Protein AF-A0A968CFM7-F1 (afdb_monomer)

Foldseek 3Di:
DDDDDDPDDDADKDWWFFFDKAWPVVPPVRFKDWQSDKDFGPDFFKKWKKWKWWDACQCVAQQQKKAKWKDDPNDIWFFPDDDQVRTNIDADDHGHTDIDITGRGMTGDDGGMMGMMMGRCSVCCVRPVPRDDPDNDPTHMITTGIMIIDHDD

Radius of gyration: 17.16 Å; Cα contacts (8 Å, |Δi|>4): 376; chains: 1; bounding box: 42×41×55 Å

Secondary structure (DSSP, 8-state):
------------EEEEEEEEEEEGGGGGGTSEEEEEEEEEESS-EEEEEEEEEEE-STTS-----EEEEEEETTEEEPPSS-SBTTB--B----SSSEEEEEEEEEEEE-SEEEEEEEEEGGGGTTT-GGG--S---S--EEEEEEEEEEE--

Structure (mmCIF, N/CA/C/O backbone):
data_AF-A0A968CFM7-F1
#
_entry.id   AF-A0A968CFM7-F1
#
loop_
_atom_site.group_PDB
_atom_site.id
_atom_site.type_symbol
_atom_site.label_atom_id
_atom_site.label_alt_id
_atom_site.label_comp_id
_atom_site.label_asym_id
_atom_site.label_entity_id
_atom_site.label_seq_id
_atom_site.pdbx_PDB_ins_code
_atom_site.Cartn_x
_atom_site.Cartn_y
_atom_site.Cartn_z
_atom_site.occupancy
_atom_site.B_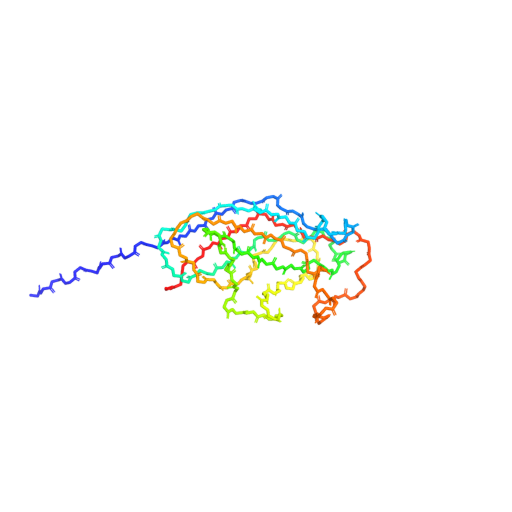iso_or_equiv
_atom_site.auth_seq_id
_atom_site.auth_comp_id
_atom_site.auth_asym_id
_atom_site.auth_atom_id
_atom_site.pdbx_PDB_model_num
ATOM 1 N N . ILE A 1 1 ? -25.274 -27.690 36.328 1.00 55.91 1 ILE A N 1
ATOM 2 C CA . ILE A 1 1 ? -24.317 -27.463 35.224 1.00 55.91 1 ILE A CA 1
ATOM 3 C C . ILE A 1 1 ? -24.578 -26.043 34.776 1.00 55.91 1 ILE A C 1
ATOM 5 O O . ILE A 1 1 ? -25.657 -25.779 34.265 1.00 55.91 1 ILE A O 1
ATOM 9 N N . GLU A 1 2 ? -23.687 -25.129 35.136 1.00 55.38 2 GLU A N 1
ATOM 10 C CA . GLU A 1 2 ? -23.773 -23.728 34.733 1.00 55.38 2 GLU A CA 1
ATOM 11 C C . GLU A 1 2 ? -23.298 -23.659 33.279 1.00 55.38 2 GLU A C 1
ATOM 13 O O . GLU A 1 2 ? -22.184 -24.083 32.967 1.00 55.38 2 GLU A O 1
ATOM 18 N N . VAL A 1 3 ? -24.192 -23.275 32.370 1.00 53.41 3 VAL A N 1
ATOM 19 C CA . VAL A 1 3 ? -23.868 -23.128 30.950 1.00 53.41 3 VAL A CA 1
ATOM 20 C C . VAL A 1 3 ? -23.250 -21.743 30.800 1.00 53.41 3 VAL A C 1
ATOM 22 O O . VAL A 1 3 ? -23.961 -20.746 30.845 1.00 53.41 3 VAL A O 1
ATOM 25 N N . LEU A 1 4 ? -21.923 -21.684 30.689 1.00 57.53 4 LEU A N 1
ATOM 26 C CA . LEU A 1 4 ? -21.222 -20.477 30.259 1.00 57.53 4 LEU A CA 1
ATOM 27 C C . LEU A 1 4 ? -21.537 -20.277 28.775 1.00 57.53 4 LEU A C 1
ATOM 29 O O . LEU A 1 4 ? -21.031 -21.017 27.929 1.00 57.53 4 LEU A O 1
ATOM 33 N N . GLU A 1 5 ? -22.413 -19.326 28.463 1.00 58.19 5 GLU A N 1
ATOM 34 C CA . GLU A 1 5 ? -22.584 -18.873 27.086 1.00 58.19 5 GLU A CA 1
ATOM 35 C C . GLU A 1 5 ? -21.284 -18.197 26.643 1.00 58.19 5 GLU A C 1
ATOM 37 O O . GLU A 1 5 ? -20.759 -17.320 27.328 1.00 58.19 5 GLU A O 1
ATOM 42 N N . ALA A 1 6 ? -20.720 -18.654 25.525 1.00 58.44 6 ALA A N 1
ATOM 43 C CA . ALA A 1 6 ? -19.545 -18.022 24.950 1.00 58.44 6 ALA A CA 1
ATOM 44 C C . ALA A 1 6 ? -19.927 -16.612 24.481 1.00 58.44 6 ALA A C 1
ATOM 46 O O . ALA A 1 6 ? -20.804 -16.467 23.627 1.00 58.44 6 ALA A O 1
ATOM 47 N N . GLU A 1 7 ? -19.269 -15.581 25.014 1.00 63.56 7 GLU A N 1
ATOM 48 C CA . GLU A 1 7 ? -19.370 -14.235 24.454 1.00 63.56 7 GLU A CA 1
ATOM 49 C C . GLU A 1 7 ? -18.813 -14.258 23.027 1.00 63.56 7 GLU A C 1
ATOM 51 O O . GLU A 1 7 ? -17.635 -14.535 22.792 1.00 63.56 7 GLU A O 1
ATOM 56 N N . VAL A 1 8 ? -19.684 -14.001 22.051 1.00 64.69 8 VAL A N 1
ATOM 57 C CA . VAL A 1 8 ? -19.286 -13.817 20.657 1.00 64.69 8 VAL A CA 1
ATOM 58 C C . VAL A 1 8 ? -18.855 -12.366 20.489 1.00 64.69 8 VAL A C 1
ATOM 60 O O . VAL A 1 8 ? -19.691 -11.476 20.336 1.00 64.69 8 VAL A O 1
ATOM 63 N N . THR A 1 9 ? -17.548 -12.114 20.499 1.00 64.81 9 THR A N 1
ATOM 64 C CA . THR A 1 9 ? -17.013 -10.800 20.129 1.00 64.81 9 THR A CA 1
ATOM 65 C C . THR A 1 9 ? -17.133 -10.629 18.617 1.00 64.81 9 THR A C 1
ATOM 67 O O . THR A 1 9 ? -16.500 -11.352 17.848 1.00 64.81 9 THR A O 1
ATOM 70 N N . THR A 1 10 ? -17.969 -9.687 18.179 1.00 70.81 10 THR A N 1
ATOM 71 C CA . THR A 1 10 ? -18.015 -9.283 16.767 1.00 70.81 10 THR A CA 1
ATOM 72 C C . THR A 1 10 ? -16.786 -8.431 16.480 1.00 70.81 10 THR A C 1
ATOM 74 O O . THR A 1 10 ? -16.481 -7.527 17.251 1.00 70.81 10 THR A O 1
ATOM 77 N N . VAL A 1 11 ? -16.076 -8.735 15.396 1.00 77.75 11 VAL A N 1
ATOM 78 C CA . VAL A 1 11 ? -14.870 -8.012 14.977 1.00 77.75 11 VAL A CA 1
ATOM 79 C C . VAL A 1 11 ? -15.057 -7.474 13.565 1.00 77.75 11 VAL A C 1
ATOM 81 O O . VAL A 1 11 ? -15.830 -8.033 12.781 1.00 77.75 11 VAL A O 1
ATOM 84 N N . ASP A 1 12 ? -14.348 -6.397 13.243 1.00 81.44 12 ASP A N 1
ATOM 85 C CA . ASP A 1 12 ? -14.453 -5.731 11.948 1.00 81.44 12 ASP A CA 1
ATOM 86 C C . ASP A 1 12 ? -13.893 -6.628 10.812 1.00 81.44 12 ASP A C 1
ATOM 88 O O . ASP A 1 12 ? -12.744 -7.081 10.855 1.00 81.44 12 ASP A O 1
ATOM 92 N N . ASP A 1 13 ? -14.691 -6.861 9.760 1.00 84.88 13 ASP A N 1
ATOM 93 C CA . ASP A 1 13 ? -14.249 -7.385 8.453 1.00 84.88 13 ASP A CA 1
ATOM 94 C C . ASP A 1 13 ? -14.630 -6.368 7.376 1.00 84.88 13 ASP A C 1
ATOM 96 O O . ASP A 1 13 ? -15.764 -6.313 6.895 1.00 84.88 13 ASP A O 1
ATOM 100 N N . ILE A 1 14 ? -13.680 -5.495 7.049 1.00 92.00 14 ILE A N 1
ATOM 101 C CA . ILE A 1 14 ? -13.937 -4.307 6.235 1.00 92.00 14 ILE A CA 1
ATOM 102 C C . ILE A 1 14 ? -13.505 -4.594 4.805 1.00 92.00 14 ILE A C 1
ATOM 104 O O . ILE A 1 14 ? -12.347 -4.929 4.557 1.00 92.00 14 ILE A O 1
ATOM 108 N N . VAL A 1 15 ? -14.413 -4.396 3.850 1.00 94.19 15 VAL A N 1
ATOM 109 C CA . VAL A 1 15 ? -14.132 -4.483 2.412 1.00 94.19 15 VAL A CA 1
ATOM 110 C C . VAL A 1 15 ? -14.340 -3.112 1.780 1.00 94.19 15 VAL A C 1
ATOM 112 O O . VAL A 1 15 ? -15.417 -2.531 1.884 1.00 94.19 15 VAL A O 1
ATOM 115 N N . LEU A 1 16 ? -13.307 -2.609 1.108 1.00 93.75 16 LEU A N 1
ATOM 116 C CA . LEU A 1 16 ? -13.278 -1.285 0.492 1.00 93.75 16 LEU A CA 1
ATOM 117 C C . LEU A 1 16 ? -13.049 -1.432 -1.010 1.00 93.75 16 LEU A C 1
ATOM 119 O O . LEU A 1 16 ? -12.108 -2.107 -1.431 1.00 93.75 16 LEU A O 1
ATOM 123 N N . SER A 1 17 ? -13.869 -0.777 -1.828 1.00 91.06 17 SER A N 1
ATOM 124 C CA . SER A 1 17 ? -13.521 -0.528 -3.228 1.00 91.06 17 SER A CA 1
ATOM 125 C C . SER A 1 17 ? -12.510 0.611 -3.307 1.00 91.06 17 SER A C 1
ATOM 127 O O . SER A 1 17 ? -12.649 1.599 -2.589 1.00 91.06 17 SER A O 1
ATOM 129 N N . ALA A 1 18 ? -11.543 0.496 -4.209 1.00 90.81 18 ALA A N 1
ATOM 130 C CA . ALA A 1 18 ? -10.640 1.584 -4.556 1.00 90.81 18 ALA A CA 1
ATOM 131 C C . ALA A 1 18 ? -10.473 1.621 -6.076 1.00 90.81 18 ALA A C 1
ATOM 133 O O . ALA A 1 18 ? -10.513 0.582 -6.732 1.00 90.81 18 ALA A O 1
ATOM 134 N N . GLU A 1 19 ? -10.268 2.809 -6.630 1.00 90.06 19 GLU A N 1
ATOM 135 C CA . GLU A 1 19 ? -9.832 2.986 -8.018 1.00 90.06 19 GLU A CA 1
ATOM 136 C C . GLU A 1 19 ? -8.580 3.857 -8.027 1.00 90.06 19 GLU A C 1
ATOM 138 O O . GLU A 1 19 ? -8.555 4.956 -8.571 1.00 90.06 19 GLU A O 1
ATOM 143 N N . SER A 1 20 ? -7.546 3.351 -7.360 1.00 92.69 20 SER A N 1
ATOM 144 C CA . SER A 1 20 ? -6.296 4.074 -7.157 1.00 92.69 20 SER A CA 1
ATOM 145 C C . SER A 1 20 ? -5.254 3.646 -8.178 1.00 92.69 20 SER A C 1
ATOM 147 O O . SER A 1 20 ? -5.123 2.457 -8.498 1.00 92.69 20 SER A O 1
ATOM 149 N N . SER A 1 21 ? -4.502 4.618 -8.688 1.00 93.62 21 SER A N 1
ATOM 150 C CA . SER A 1 21 ? -3.340 4.353 -9.523 1.00 93.62 21 SER A CA 1
ATOM 151 C C . SER A 1 21 ? -2.199 5.298 -9.191 1.00 93.62 21 SER A C 1
ATOM 153 O O . SER A 1 21 ? -2.363 6.515 -9.203 1.00 93.62 21 SER A O 1
ATOM 155 N N . VAL A 1 22 ? -1.030 4.713 -8.954 1.00 93.69 22 VAL A N 1
ATOM 156 C CA . VAL A 1 22 ? 0.228 5.433 -8.753 1.00 93.69 22 VAL A CA 1
ATOM 157 C C . VAL A 1 22 ? 1.183 5.110 -9.896 1.00 93.69 22 VAL A C 1
ATOM 159 O O . VAL A 1 22 ? 1.123 4.031 -10.484 1.00 93.69 22 VAL A O 1
ATOM 162 N N . ARG A 1 23 ? 2.020 6.075 -10.264 1.00 92.31 23 ARG A N 1
ATOM 163 C CA . ARG A 1 23 ? 2.747 6.138 -11.535 1.00 92.31 23 ARG A CA 1
ATOM 164 C C . ARG A 1 23 ? 4.183 6.574 -11.311 1.00 92.31 23 ARG A C 1
ATOM 166 O O . ARG A 1 23 ? 4.404 7.643 -10.740 1.00 92.31 23 ARG A O 1
ATOM 173 N N . ALA A 1 24 ? 5.147 5.811 -11.819 1.00 91.19 24 ALA A N 1
ATOM 174 C CA . ALA A 1 24 ? 6.545 6.201 -11.725 1.00 91.19 24 ALA A CA 1
ATOM 175 C C . ALA A 1 24 ? 6.911 7.337 -12.702 1.00 91.19 24 ALA A C 1
ATOM 177 O O . ALA A 1 24 ? 7.704 8.216 -12.374 1.00 91.19 24 ALA A O 1
ATOM 178 N N . ASP A 1 25 ? 6.284 7.376 -13.884 1.00 88.69 25 ASP A N 1
ATOM 179 C CA . ASP A 1 25 ? 6.600 8.330 -14.962 1.00 88.69 25 ASP A CA 1
ATOM 180 C C . ASP A 1 25 ? 6.109 9.763 -14.729 1.00 88.69 25 ASP A C 1
ATOM 182 O O . ASP A 1 25 ? 6.390 10.657 -15.528 1.00 88.69 25 ASP A O 1
ATOM 186 N N . LYS A 1 26 ? 5.322 9.996 -13.676 1.00 88.12 26 LYS A N 1
ATOM 187 C CA . LYS A 1 26 ? 4.717 11.306 -13.391 1.00 88.12 26 LYS A CA 1
ATOM 188 C C . LYS A 1 26 ? 5.447 12.084 -12.294 1.00 88.12 26 LYS A C 1
ATOM 190 O O . LYS A 1 26 ? 5.006 13.174 -11.939 1.00 88.12 26 LYS A O 1
ATOM 195 N N . GLY A 1 27 ? 6.570 11.564 -11.794 1.00 83.56 27 GLY A N 1
ATOM 196 C CA . GLY A 1 27 ? 7.331 12.179 -10.707 1.00 83.56 27 GLY A CA 1
ATOM 197 C C . GLY A 1 27 ? 6.553 12.202 -9.388 1.00 83.56 27 GLY A C 1
ATOM 198 O O . GLY A 1 27 ? 5.637 11.410 -9.181 1.00 83.56 27 GLY A O 1
ATOM 199 N N . GLU A 1 28 ? 6.901 13.130 -8.492 1.00 85.12 28 GLU A N 1
ATOM 200 C CA . GLU A 1 28 ? 6.384 13.163 -7.112 1.00 85.12 28 GLU A CA 1
ATOM 201 C C . GLU A 1 28 ? 4.855 13.140 -6.993 1.00 85.12 28 GLU A C 1
ATOM 203 O O . GLU A 1 28 ? 4.332 12.497 -6.086 1.00 85.12 28 GLU A O 1
ATOM 208 N N . SER A 1 29 ? 4.133 13.796 -7.907 1.00 87.31 29 SER A N 1
ATOM 209 C CA . SER A 1 29 ? 2.665 13.817 -7.900 1.00 87.31 29 SER A CA 1
ATOM 210 C C . SER A 1 29 ? 2.025 12.520 -8.396 1.00 87.31 29 SER A C 1
ATOM 212 O O . SER A 1 29 ? 0.845 12.304 -8.150 1.00 87.31 29 SER A O 1
ATOM 214 N N . GLY A 1 30 ? 2.770 11.667 -9.103 1.00 88.69 30 GLY A N 1
ATOM 215 C CA . GLY A 1 30 ? 2.315 10.333 -9.493 1.00 88.69 30 GLY A CA 1
ATOM 216 C C . GLY A 1 30 ? 2.676 9.248 -8.500 1.00 88.69 30 GLY A C 1
ATOM 217 O O . GLY A 1 30 ? 2.037 8.201 -8.485 1.00 88.69 30 GLY A O 1
ATOM 218 N N . TYR A 1 31 ? 3.690 9.475 -7.670 1.00 92.88 31 TYR A N 1
ATOM 219 C CA . TYR A 1 31 ? 4.150 8.471 -6.721 1.00 92.88 31 TYR A CA 1
ATOM 220 C C . TYR A 1 31 ? 3.167 8.191 -5.594 1.00 92.88 31 TYR A C 1
ATOM 222 O O . TYR A 1 31 ? 3.366 7.207 -4.890 1.00 92.88 31 TYR A O 1
ATOM 230 N N . VAL A 1 32 ? 2.159 9.033 -5.383 1.00 94.81 32 VAL A N 1
ATOM 231 C CA . VAL A 1 32 ? 1.226 8.881 -4.274 1.00 94.81 32 VAL A CA 1
ATOM 232 C C . VAL A 1 32 ? -0.199 9.172 -4.706 1.00 94.81 32 VAL A C 1
ATOM 234 O O . VAL A 1 32 ? -0.460 10.133 -5.426 1.00 94.81 32 VAL A O 1
ATOM 237 N N . ASP A 1 33 ? -1.110 8.344 -4.215 1.00 94.75 33 ASP A N 1
ATOM 238 C CA . ASP A 1 33 ? -2.537 8.612 -4.208 1.00 94.75 33 ASP A CA 1
ATOM 239 C C . ASP A 1 33 ? -3.005 8.661 -2.752 1.00 94.75 33 ASP A C 1
ATOM 241 O O . ASP A 1 33 ? -3.018 7.649 -2.041 1.00 94.75 33 ASP A O 1
ATOM 245 N N . HIS A 1 34 ? -3.305 9.873 -2.291 1.00 92.81 34 HIS A N 1
ATOM 246 C CA . HIS A 1 34 ? -3.714 10.120 -0.916 1.00 92.81 34 HIS A CA 1
ATOM 247 C C . HIS A 1 34 ? -5.189 9.787 -0.731 1.00 92.81 34 HIS A C 1
ATOM 249 O O . HIS A 1 34 ? -6.037 10.197 -1.520 1.00 92.81 34 HIS A O 1
ATOM 255 N N . SER A 1 35 ? -5.509 9.121 0.375 1.00 92.50 35 SER A N 1
ATOM 256 C CA . SER A 1 35 ? -6.871 8.713 0.716 1.00 92.50 35 SER A CA 1
ATOM 257 C C . SER A 1 35 ? -7.531 7.855 -0.367 1.00 92.50 35 SER A C 1
ATOM 259 O O . SER A 1 35 ? -8.740 7.949 -0.586 1.00 92.50 35 SER A O 1
ATOM 261 N N . ALA A 1 36 ? -6.749 6.966 -0.990 1.00 95.12 36 ALA A N 1
ATOM 262 C CA . ALA A 1 36 ? -7.199 5.969 -1.964 1.00 95.12 36 ALA A CA 1
ATOM 263 C C . ALA A 1 36 ? -8.404 5.145 -1.466 1.00 95.12 36 ALA A C 1
ATOM 265 O O . ALA A 1 36 ? -9.223 4.677 -2.259 1.00 95.12 36 ALA A O 1
ATOM 266 N N . ALA A 1 37 ? -8.520 4.968 -0.146 1.00 96.38 37 ALA A N 1
ATOM 267 C CA . ALA A 1 37 ? -9.745 4.545 0.519 1.00 96.38 37 ALA A CA 1
ATOM 268 C C . ALA A 1 37 ? -9.845 5.164 1.920 1.00 96.38 37 ALA A C 1
ATOM 270 O O . ALA A 1 37 ? -8.831 5.420 2.567 1.00 96.38 37 ALA A O 1
ATOM 271 N N . THR A 1 38 ? -11.071 5.343 2.414 1.00 96.56 38 THR A N 1
ATOM 272 C CA . THR A 1 38 ? -11.350 5.745 3.802 1.00 96.56 38 THR A CA 1
ATOM 273 C C . THR A 1 38 ? -12.231 4.704 4.479 1.00 96.56 38 THR A C 1
ATOM 275 O O . THR A 1 38 ? -13.063 4.068 3.830 1.00 96.56 38 THR A O 1
ATOM 278 N N . PHE A 1 39 ? -12.021 4.485 5.773 1.00 96.12 39 PHE A N 1
ATOM 279 C CA . PHE A 1 39 ? -12.734 3.464 6.537 1.00 96.12 39 PHE A CA 1
ATOM 280 C C . PHE A 1 39 ? -12.821 3.832 8.016 1.00 96.12 39 PHE A C 1
ATOM 282 O O . PHE A 1 39 ? -12.156 4.756 8.486 1.00 96.12 39 PHE A O 1
ATOM 289 N N . ARG A 1 40 ? -13.666 3.108 8.751 1.00 96.00 40 ARG A N 1
ATOM 290 C CA . ARG A 1 40 ? -13.846 3.274 10.191 1.00 96.00 40 ARG A CA 1
ATOM 291 C C . ARG A 1 40 ? -13.475 1.979 10.902 1.00 96.00 40 ARG A C 1
ATOM 293 O O . ARG A 1 40 ? -13.912 0.921 10.473 1.00 96.00 40 ARG A O 1
ATOM 300 N N . ILE A 1 41 ? -12.688 2.097 11.965 1.00 95.88 41 ILE A N 1
ATOM 301 C CA . ILE A 1 41 ? -12.395 1.018 12.911 1.00 95.88 41 ILE A CA 1
ATOM 302 C C . ILE A 1 41 ? -13.282 1.222 14.132 1.00 95.88 41 ILE A C 1
ATOM 304 O O . ILE A 1 41 ? -13.260 2.301 14.737 1.00 95.88 41 ILE A O 1
ATOM 308 N N . GLU A 1 42 ? -14.070 0.207 14.473 1.00 94.25 42 GLU A N 1
ATOM 309 C CA . GLU A 1 42 ? -14.890 0.193 15.685 1.00 94.25 42 GLU A CA 1
ATOM 310 C C . GLU A 1 42 ? -14.156 -0.521 16.815 1.00 94.25 42 GLU A C 1
ATOM 312 O O . GLU A 1 42 ? -14.144 -0.025 17.942 1.00 94.25 42 GLU A O 1
ATOM 317 N N . THR A 1 43 ? -13.477 -1.625 16.493 1.00 94.38 43 THR A N 1
ATOM 318 C CA . THR A 1 43 ? -12.686 -2.406 17.450 1.00 94.38 43 THR A CA 1
ATOM 319 C C . THR A 1 43 ? -11.198 -2.081 17.292 1.00 94.38 43 THR A C 1
ATOM 321 O O . THR A 1 43 ? -10.605 -2.481 16.290 1.00 94.38 43 THR A O 1
ATOM 324 N N . PRO A 1 44 ? -10.557 -1.356 18.232 1.00 94.75 44 PRO A N 1
ATOM 325 C CA . PRO A 1 44 ? -9.112 -1.149 18.191 1.00 94.75 44 PRO A CA 1
ATOM 326 C C . PRO A 1 44 ? -8.349 -2.477 18.227 1.00 94.75 44 PRO A C 1
ATOM 328 O O . PRO A 1 44 ? -8.787 -3.413 18.892 1.00 94.75 44 PRO A O 1
ATOM 331 N N . GLY A 1 45 ? -7.196 -2.529 17.569 1.00 95.31 45 GLY A N 1
ATOM 332 C CA . GLY A 1 45 ? -6.283 -3.671 17.620 1.00 95.31 45 GLY A CA 1
ATOM 333 C C . GLY A 1 45 ? -5.549 -3.880 16.304 1.00 95.31 45 GLY A C 1
ATOM 334 O O . GLY A 1 45 ? -5.436 -2.961 15.481 1.00 95.31 45 GLY A O 1
ATOM 335 N N . ARG A 1 46 ? -5.066 -5.101 16.078 1.00 97.12 46 ARG A N 1
ATOM 336 C CA . ARG A 1 46 ? -4.252 -5.429 14.908 1.00 97.12 46 ARG A CA 1
ATOM 337 C C . ARG A 1 46 ? -5.098 -5.826 13.718 1.00 97.12 46 ARG A C 1
ATOM 339 O O . ARG A 1 46 ? -5.882 -6.771 13.756 1.00 97.12 46 ARG A O 1
ATOM 346 N N . TYR A 1 47 ? -4.834 -5.175 12.593 1.00 97.62 47 TYR A N 1
ATOM 347 C CA . TYR A 1 47 ? -5.480 -5.450 11.318 1.00 97.62 47 TYR A CA 1
ATOM 348 C C . TYR A 1 47 ? -4.470 -5.868 10.265 1.00 97.62 47 TYR A C 1
ATOM 350 O O . TYR A 1 47 ? -3.495 -5.168 9.985 1.00 97.62 47 TYR A O 1
ATOM 358 N N . ARG A 1 48 ? -4.735 -6.993 9.598 1.00 97.69 48 ARG A N 1
ATOM 359 C CA . ARG A 1 48 ? -4.053 -7.335 8.349 1.00 97.69 48 ARG A CA 1
ATOM 360 C C . ARG A 1 48 ? -4.740 -6.635 7.190 1.00 97.69 48 ARG A C 1
ATOM 362 O O . ARG A 1 48 ? -5.905 -6.907 6.913 1.00 97.69 48 ARG A O 1
ATOM 369 N N . VAL A 1 49 ? -3.979 -5.844 6.445 1.00 98.06 49 VAL A N 1
ATOM 370 C CA . VAL A 1 49 ? -4.454 -5.208 5.215 1.00 98.06 49 VAL A CA 1
ATOM 371 C C . VAL A 1 49 ? -4.099 -6.088 4.021 1.00 98.06 49 VAL A C 1
ATOM 373 O O . VAL A 1 49 ? -2.939 -6.460 3.809 1.00 98.06 49 VAL A O 1
ATOM 376 N N . LEU A 1 50 ? -5.109 -6.430 3.230 1.00 98.19 50 LEU A N 1
ATOM 377 C CA . LEU A 1 50 ? -4.976 -7.065 1.926 1.00 98.19 50 LEU A CA 1
ATOM 378 C C . LEU A 1 50 ? -5.330 -6.040 0.849 1.00 98.19 50 LEU A C 1
ATOM 380 O O . LEU A 1 50 ? -6.411 -5.465 0.900 1.00 98.19 50 LEU A O 1
ATOM 384 N N . ALA A 1 51 ? -4.462 -5.842 -0.138 1.00 98.12 51 ALA A N 1
ATOM 385 C CA . ALA A 1 51 ? -4.742 -5.009 -1.304 1.00 98.12 51 ALA A CA 1
ATOM 386 C C . ALA A 1 51 ? -5.096 -5.898 -2.501 1.00 98.12 51 ALA A C 1
ATOM 388 O O . ALA A 1 51 ? -4.402 -6.880 -2.774 1.00 98.12 51 ALA A O 1
ATOM 389 N N . LYS A 1 52 ? -6.176 -5.574 -3.213 1.00 97.62 52 LYS A N 1
ATOM 390 C CA . LYS A 1 52 ? -6.534 -6.198 -4.488 1.00 97.62 52 LYS A CA 1
ATOM 391 C C . LYS A 1 52 ? -5.856 -5.411 -5.603 1.00 97.62 52 LYS A C 1
ATOM 393 O O . LYS A 1 52 ? -6.247 -4.283 -5.878 1.00 97.62 52 LYS A O 1
ATOM 398 N N . VAL A 1 53 ? -4.848 -6.006 -6.222 1.00 96.44 53 VAL A N 1
ATOM 399 C CA . VAL A 1 53 ? -3.974 -5.356 -7.205 1.00 96.44 53 VAL A CA 1
ATOM 400 C C . VAL A 1 53 ? -4.279 -5.915 -8.585 1.00 96.44 53 VAL A C 1
ATOM 402 O O . VAL A 1 53 ? -4.501 -7.123 -8.712 1.00 96.44 53 VAL A O 1
ATOM 405 N N . TRP A 1 54 ? -4.311 -5.054 -9.598 1.00 94.44 54 TRP A N 1
ATOM 406 C CA . TRP A 1 54 ? -4.362 -5.460 -11.000 1.00 94.44 54 TRP A CA 1
ATOM 407 C C . TRP A 1 54 ? -3.009 -5.197 -11.654 1.00 94.44 54 TRP A C 1
ATOM 409 O O . TRP A 1 54 ? -2.648 -4.038 -11.835 1.00 94.44 54 TRP A O 1
ATOM 419 N N . TYR A 1 55 ? -2.319 -6.279 -12.007 1.00 90.69 55 TYR A N 1
ATOM 420 C CA . TYR A 1 55 ? -1.081 -6.283 -12.782 1.00 90.69 55 TYR A CA 1
ATOM 421 C C . TYR A 1 55 ? -1.480 -6.349 -14.250 1.00 90.69 55 TYR A C 1
ATOM 423 O O . TYR A 1 55 ? -2.073 -7.341 -14.686 1.00 90.69 55 TYR A O 1
ATOM 431 N N . ASN A 1 56 ? -1.306 -5.256 -14.987 1.00 81.19 56 ASN A N 1
ATOM 432 C CA . ASN A 1 56 ? -1.929 -5.096 -16.307 1.00 81.19 56 ASN A CA 1
ATOM 433 C C . ASN A 1 56 ? -0.947 -5.187 -17.475 1.00 81.19 56 ASN A C 1
ATOM 435 O O . ASN A 1 56 ? -1.382 -5.246 -18.627 1.00 81.19 56 ASN A O 1
ATOM 439 N N . SER A 1 57 ? 0.346 -5.179 -17.179 1.00 75.00 57 SER A N 1
ATOM 440 C CA . SER A 1 57 ? 1.380 -4.904 -18.161 1.00 75.00 57 SER A CA 1
ATOM 441 C C . SER A 1 57 ? 1.874 -6.153 -18.891 1.00 75.00 57 SER A C 1
ATOM 443 O O . SER A 1 57 ? 2.426 -6.026 -19.982 1.00 75.00 57 SER A O 1
ATOM 445 N N . GLY A 1 58 ? 1.659 -7.355 -18.348 1.00 68.69 58 GLY A N 1
ATOM 446 C CA . GLY A 1 58 ? 2.160 -8.585 -18.967 1.00 68.69 58 GLY A CA 1
ATOM 447 C C . GLY A 1 58 ? 3.684 -8.566 -19.103 1.00 68.69 58 GLY A C 1
ATOM 448 O O . GLY A 1 58 ? 4.188 -8.711 -20.214 1.00 68.69 58 GLY A O 1
ATOM 449 N N . ASP A 1 59 ? 4.384 -8.284 -18.001 1.00 78.94 59 ASP A N 1
ATOM 450 C CA . ASP A 1 59 ? 5.838 -8.064 -17.907 1.00 78.94 59 ASP A CA 1
ATOM 451 C C . ASP A 1 59 ? 6.388 -6.879 -18.730 1.00 78.94 59 ASP A C 1
ATOM 453 O O . ASP A 1 59 ? 7.602 -6.721 -18.856 1.00 78.94 59 ASP A O 1
ATOM 457 N N . SER A 1 60 ? 5.532 -6.016 -19.294 1.00 81.25 60 SER A N 1
ATOM 458 C CA . SER A 1 60 ? 5.981 -4.769 -19.946 1.00 81.25 60 SER A CA 1
ATOM 459 C C . SER A 1 60 ? 6.232 -3.615 -18.969 1.00 81.25 60 SER A C 1
ATOM 461 O O . SER A 1 60 ? 6.845 -2.621 -19.353 1.00 81.25 60 SER A O 1
ATOM 463 N N . GLN A 1 61 ? 5.759 -3.750 -17.730 1.00 84.12 61 GLN A N 1
ATOM 464 C CA . GLN A 1 61 ? 6.063 -2.907 -16.577 1.00 84.12 61 GLN A CA 1
ATOM 465 C C . GLN A 1 61 ? 6.498 -3.868 -15.480 1.00 84.12 61 GLN A C 1
ATOM 467 O O . GLN A 1 61 ? 5.723 -4.720 -15.064 1.00 84.12 61 GLN A O 1
ATOM 472 N N . VAL A 1 62 ? 7.763 -3.804 -15.091 1.00 86.94 62 VAL A N 1
ATOM 473 C CA . VAL A 1 62 ? 8.375 -4.792 -14.188 1.00 86.94 62 VAL A CA 1
ATOM 474 C C . VAL A 1 62 ? 8.570 -4.236 -12.780 1.00 86.94 62 VAL A C 1
ATOM 476 O O . VAL A 1 62 ? 9.079 -4.917 -11.892 1.00 86.94 62 VAL A O 1
ATOM 479 N N . ASN A 1 63 ? 8.171 -2.985 -12.552 1.00 88.75 63 ASN A N 1
ATOM 480 C CA . ASN A 1 63 ? 8.310 -2.286 -11.285 1.00 88.75 63 ASN A CA 1
ATOM 481 C C . ASN A 1 63 ? 6.949 -1.907 -10.684 1.00 88.75 63 ASN A C 1
ATOM 483 O O . ASN A 1 63 ? 6.845 -0.876 -10.015 1.00 88.75 63 ASN A O 1
ATOM 487 N N . GLU A 1 64 ? 5.939 -2.782 -10.794 1.00 89.88 64 GLU A N 1
ATOM 488 C CA . GLU A 1 64 ? 4.602 -2.599 -10.192 1.00 89.88 64 GLU A CA 1
ATOM 489 C C . GLU A 1 64 ? 4.590 -2.868 -8.659 1.00 89.88 64 GLU A C 1
ATOM 491 O O . GLU A 1 64 ? 3.609 -3.327 -8.061 1.00 89.88 64 GLU A O 1
ATOM 496 N N . SER A 1 65 ? 5.704 -2.570 -7.980 1.00 94.25 65 SER A N 1
ATOM 497 C CA . SER A 1 65 ? 5.825 -2.656 -6.522 1.00 94.25 65 SER A CA 1
ATOM 498 C C . SER A 1 65 ? 5.243 -1.413 -5.840 1.00 94.25 65 SER A C 1
ATOM 500 O O . SER A 1 65 ? 5.394 -0.282 -6.308 1.00 94.25 65 SER A O 1
ATOM 502 N N . PHE A 1 66 ? 4.636 -1.593 -4.669 1.00 96.31 66 PHE A N 1
ATOM 503 C CA . PHE A 1 66 ? 4.025 -0.500 -3.905 1.00 96.31 66 PHE A CA 1
ATOM 504 C C . PHE A 1 66 ? 4.159 -0.699 -2.399 1.00 96.31 66 PHE A C 1
ATOM 506 O O . PHE A 1 66 ? 4.554 -1.761 -1.914 1.00 96.31 66 PHE A O 1
ATOM 513 N N . TYR A 1 67 ? 3.801 0.329 -1.643 1.00 97.38 67 TYR A N 1
ATOM 514 C CA . TYR A 1 67 ? 3.595 0.243 -0.203 1.00 97.38 67 TYR A CA 1
ATOM 515 C C . TYR A 1 67 ? 2.422 1.128 0.212 1.00 97.38 67 TYR A C 1
ATOM 517 O O . TYR A 1 67 ? 1.947 1.957 -0.566 1.00 97.38 67 TYR A O 1
ATOM 525 N N . LEU A 1 68 ? 1.934 0.910 1.430 1.00 97.56 68 LEU A N 1
ATOM 526 C CA . LEU A 1 68 ? 0.824 1.663 2.000 1.00 97.56 68 LEU A CA 1
ATOM 527 C C . LEU A 1 68 ? 1.283 2.429 3.235 1.00 97.56 68 LEU A C 1
ATOM 529 O O . LEU A 1 68 ? 2.147 1.955 3.979 1.00 97.56 68 LEU A O 1
ATOM 533 N N . GLU A 1 69 ? 0.626 3.552 3.484 1.00 96.06 69 GLU A N 1
ATOM 534 C CA . GLU A 1 69 ? 0.587 4.193 4.796 1.00 96.06 69 GLU A CA 1
ATOM 535 C C . GLU A 1 69 ? -0.874 4.365 5.204 1.00 96.06 69 GLU A C 1
ATOM 537 O O . GLU A 1 69 ? -1.746 4.562 4.357 1.00 96.06 69 GLU A O 1
ATOM 542 N N . ILE A 1 70 ? -1.155 4.256 6.502 1.00 97.75 70 ILE A N 1
ATOM 543 C CA . ILE A 1 70 ? -2.486 4.532 7.040 1.00 97.75 70 ILE A CA 1
ATOM 544 C C . ILE A 1 70 ? -2.393 5.795 7.877 1.00 97.75 70 ILE A C 1
ATOM 546 O O . ILE A 1 70 ? -1.496 5.918 8.707 1.00 97.75 70 ILE A O 1
ATOM 550 N N . SER A 1 71 ? -3.313 6.730 7.683 1.00 96.38 71 SER A N 1
ATOM 551 C CA . SER A 1 71 ? -3.403 7.943 8.493 1.00 96.38 71 SER A CA 1
ATOM 552 C C . SER A 1 71 ? -4.751 8.032 9.204 1.00 96.38 71 SER A C 1
ATOM 554 O O . SER A 1 71 ? -5.773 7.595 8.680 1.00 96.38 71 SER A O 1
ATOM 556 N N . GLY A 1 72 ? -4.761 8.591 10.414 1.00 94.69 72 GLY A N 1
ATOM 557 C CA . GLY A 1 72 ? -5.972 8.756 11.217 1.00 94.69 72 GLY A CA 1
ATOM 558 C C . GLY A 1 72 ? -5.717 9.598 12.463 1.00 94.69 72 GLY A C 1
ATOM 559 O O . GLY A 1 72 ? -4.657 9.507 13.078 1.00 94.69 72 GLY A O 1
ATOM 560 N N . SER A 1 73 ? -6.672 10.459 12.830 1.00 89.44 73 SER A N 1
ATOM 561 C CA . SER A 1 73 ? -6.598 11.333 14.020 1.00 89.44 73 SER A CA 1
AT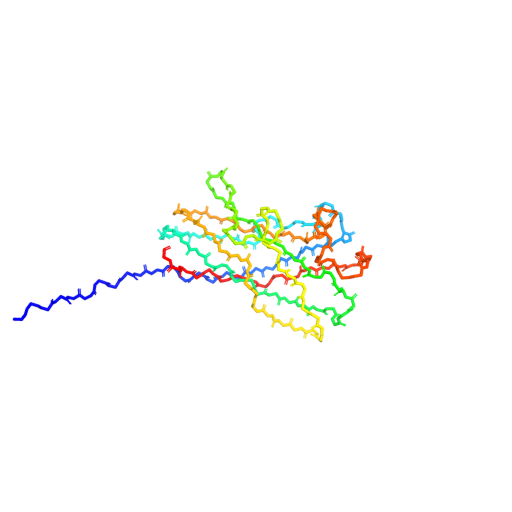OM 562 C C . SER A 1 73 ? -5.291 12.142 14.158 1.00 89.44 73 SER A C 1
ATOM 564 O O . SER A 1 73 ? -4.832 12.401 15.267 1.00 89.44 73 SER A O 1
ATOM 566 N N . GLY A 1 74 ? -4.683 12.542 13.034 1.00 85.75 74 GLY A N 1
ATOM 567 C CA . GLY A 1 74 ? -3.420 13.293 13.005 1.00 85.75 74 GLY A CA 1
ATOM 568 C C . GLY A 1 74 ? -2.148 12.445 13.142 1.00 85.75 74 GLY A C 1
ATOM 569 O O . GLY A 1 74 ? -1.055 13.006 13.146 1.00 85.75 74 GLY A O 1
ATOM 570 N N . SER A 1 75 ? -2.275 11.119 13.214 1.00 90.81 75 SER A N 1
ATOM 571 C CA . SER A 1 75 ? -1.166 10.164 13.275 1.00 90.81 75 SER A CA 1
ATOM 572 C C . SER A 1 75 ? -1.033 9.380 11.971 1.00 90.81 75 SER A C 1
ATOM 574 O O . SER A 1 75 ? -2.021 9.132 11.278 1.00 90.81 75 SER A O 1
ATOM 576 N N . VAL A 1 76 ? 0.193 8.949 11.670 1.00 94.75 76 VAL A N 1
ATOM 577 C CA . VAL A 1 76 ? 0.482 7.934 10.648 1.00 94.75 76 VAL A CA 1
ATOM 578 C C . VAL A 1 76 ? 0.770 6.614 11.354 1.00 94.75 76 VAL A C 1
ATOM 580 O O . VAL A 1 76 ? 1.591 6.555 12.270 1.00 94.75 76 VAL A O 1
ATOM 583 N N . PHE A 1 77 ? 0.094 5.561 10.920 1.00 95.94 77 PHE A N 1
ATOM 584 C CA . PHE A 1 77 ? 0.245 4.198 11.397 1.00 95.94 77 PHE A CA 1
ATOM 585 C C . PHE A 1 77 ? 1.170 3.443 10.445 1.00 95.94 77 PHE A C 1
ATOM 587 O O . PHE A 1 77 ? 0.879 3.270 9.258 1.00 95.94 77 PHE A O 1
ATOM 594 N N . LEU A 1 78 ? 2.308 3.008 10.977 1.00 94.06 78 LEU A N 1
ATOM 595 C CA . LEU A 1 78 ? 3.305 2.237 10.243 1.00 94.06 78 LEU A CA 1
ATOM 596 C C . LEU A 1 78 ? 3.021 0.734 10.373 1.00 94.06 78 LEU A C 1
ATOM 598 O O . LEU A 1 78 ? 2.468 0.302 11.386 1.00 94.06 78 LEU A O 1
ATOM 602 N N . PRO A 1 79 ? 3.407 -0.081 9.378 1.00 96.88 79 PRO A N 1
ATOM 603 C CA . PRO A 1 79 ? 3.243 -1.522 9.468 1.00 96.88 79 PRO A CA 1
ATOM 604 C C . PRO A 1 79 ? 4.134 -2.108 10.572 1.00 96.88 79 PRO A C 1
ATOM 606 O O . PRO A 1 79 ? 5.315 -1.784 10.661 1.00 96.88 79 PRO A O 1
ATOM 609 N N . GLU A 1 80 ? 3.607 -3.053 11.349 1.00 97.19 80 GLU A N 1
ATOM 610 C CA . GLU A 1 80 ? 4.363 -3.803 12.366 1.00 97.19 80 GLU A CA 1
ATOM 611 C C . GLU A 1 80 ? 5.386 -4.770 11.758 1.00 97.19 80 GLU A C 1
ATOM 613 O O . GLU A 1 80 ? 6.333 -5.208 12.409 1.00 97.19 80 GLU A O 1
ATOM 618 N N . ASN A 1 81 ? 5.188 -5.139 10.492 1.00 96.19 81 ASN A N 1
ATOM 619 C CA . ASN A 1 81 ? 5.986 -6.132 9.784 1.00 96.19 81 ASN A CA 1
ATOM 620 C C . ASN A 1 81 ? 6.712 -5.550 8.558 1.00 96.19 81 ASN A C 1
ATOM 622 O O . ASN A 1 81 ? 6.582 -6.115 7.455 1.00 96.19 81 ASN A O 1
ATOM 626 N N . PRO A 1 82 ? 7.467 -4.444 8.712 1.00 97.12 82 PRO A N 1
ATOM 627 C CA . PRO A 1 82 ? 8.108 -3.779 7.594 1.00 97.12 82 PRO A CA 1
ATOM 628 C C . PRO A 1 82 ? 9.189 -4.671 6.980 1.00 97.12 82 PRO A C 1
ATOM 630 O O . PRO A 1 82 ? 9.730 -5.585 7.603 1.00 97.12 82 PRO A O 1
ATOM 633 N N . ASN A 1 83 ? 9.504 -4.411 5.718 1.00 96.12 83 ASN A N 1
ATOM 634 C CA . ASN A 1 83 ? 10.600 -5.069 5.011 1.00 96.12 83 ASN A CA 1
ATOM 635 C C . ASN A 1 83 ? 11.493 -4.068 4.271 1.00 96.12 83 ASN A C 1
ATOM 637 O O . ASN A 1 83 ? 12.326 -4.524 3.496 1.00 96.12 83 ASN A O 1
ATOM 641 N N . ALA A 1 84 ? 11.339 -2.754 4.488 1.00 94.75 84 ALA A N 1
ATOM 642 C CA . ALA A 1 84 ? 12.174 -1.672 3.957 1.00 94.75 84 ALA A CA 1
ATOM 643 C C . ALA A 1 84 ? 12.114 -0.433 4.868 1.00 94.75 84 ALA A C 1
ATOM 645 O O . ALA A 1 84 ? 11.286 0.455 4.679 1.00 94.75 84 ALA A O 1
ATOM 646 N N . GLY A 1 85 ? 12.973 -0.390 5.893 1.00 93.38 85 GLY A N 1
ATOM 647 C CA . GLY A 1 85 ? 12.898 0.655 6.918 1.00 93.38 85 GLY A CA 1
ATOM 648 C C . GLY A 1 85 ? 11.562 0.586 7.651 1.00 93.38 85 GLY A C 1
ATOM 649 O O . GLY A 1 85 ? 11.229 -0.459 8.199 1.00 93.38 85 GLY A O 1
ATOM 650 N N . ASN A 1 86 ? 10.795 1.672 7.598 1.00 95.31 86 ASN A N 1
ATOM 651 C CA . ASN A 1 86 ? 9.462 1.760 8.195 1.00 95.31 86 ASN A CA 1
ATOM 652 C C . ASN A 1 86 ? 8.338 1.286 7.259 1.00 95.31 86 ASN A C 1
ATOM 654 O O . ASN A 1 86 ? 7.175 1.314 7.645 1.00 95.31 86 ASN A O 1
ATOM 658 N N . HIS A 1 87 ? 8.657 0.859 6.034 1.00 96.75 87 HIS A N 1
ATOM 659 C CA . HIS A 1 87 ? 7.660 0.523 5.021 1.00 96.75 87 HIS A CA 1
ATOM 660 C C . HIS A 1 87 ? 7.536 -0.988 4.811 1.00 96.75 87 HIS A C 1
ATOM 662 O O . HIS A 1 87 ? 8.499 -1.759 4.939 1.00 96.75 87 HIS A O 1
ATOM 668 N N . LYS A 1 88 ? 6.328 -1.410 4.428 1.00 97.31 88 LYS A N 1
ATOM 669 C CA . LYS A 1 88 ? 6.035 -2.754 3.937 1.00 97.31 88 LYS A CA 1
ATOM 670 C C . LYS A 1 88 ? 5.850 -2.711 2.427 1.00 97.31 88 LYS A C 1
ATOM 672 O O . LYS A 1 88 ? 4.775 -2.385 1.938 1.00 97.31 88 LYS A O 1
ATOM 677 N N . ILE A 1 89 ? 6.901 -3.072 1.702 1.00 97.06 89 ILE A N 1
ATOM 678 C CA . ILE A 1 89 ? 6.870 -3.187 0.248 1.00 97.06 89 ILE A CA 1
ATOM 679 C C . ILE A 1 89 ? 6.153 -4.475 -0.128 1.00 97.06 89 ILE A C 1
ATOM 681 O O . ILE A 1 89 ? 6.539 -5.573 0.298 1.00 97.06 89 ILE A O 1
ATOM 685 N N . VAL A 1 90 ? 5.121 -4.325 -0.944 1.00 96.62 90 VAL A N 1
ATOM 686 C CA . VAL A 1 90 ? 4.516 -5.396 -1.718 1.00 96.62 90 VAL A CA 1
ATOM 687 C C . VAL A 1 90 ? 5.248 -5.425 -3.048 1.00 96.62 90 VAL A C 1
ATOM 689 O O . VAL A 1 90 ? 5.128 -4.499 -3.844 1.00 96.62 90 VAL A O 1
ATOM 692 N N . ALA A 1 91 ? 6.034 -6.481 -3.249 1.00 93.75 91 ALA A N 1
ATOM 693 C CA . ALA A 1 91 ? 6.748 -6.684 -4.500 1.00 93.75 91 ALA A CA 1
ATOM 694 C C . ALA A 1 91 ? 5.767 -6.845 -5.669 1.00 93.75 91 ALA A C 1
ATOM 696 O O . ALA A 1 91 ? 4.596 -7.188 -5.462 1.00 93.75 91 ALA A O 1
ATOM 697 N N . ASP A 1 92 ? 6.286 -6.665 -6.869 1.00 91.56 92 ASP A N 1
ATOM 698 C CA . ASP A 1 92 ? 5.615 -6.973 -8.123 1.00 91.56 92 ASP A CA 1
ATOM 699 C C . ASP A 1 92 ? 5.168 -8.459 -8.212 1.00 91.56 92 ASP A C 1
ATOM 701 O O . ASP A 1 92 ? 5.455 -9.289 -7.329 1.00 91.56 92 ASP A O 1
ATOM 705 N N . ASP A 1 93 ? 4.384 -8.790 -9.235 1.00 91.81 93 ASP A N 1
ATOM 706 C CA . ASP A 1 93 ? 3.949 -10.138 -9.595 1.00 91.81 93 ASP A CA 1
ATOM 707 C C . ASP A 1 93 ? 4.101 -10.367 -11.106 1.00 91.81 93 ASP A C 1
ATOM 709 O O . ASP A 1 93 ? 3.210 -9.992 -11.869 1.00 91.81 93 ASP A O 1
ATOM 713 N N . PRO A 1 94 ? 5.204 -10.989 -11.553 1.00 88.94 94 PRO A N 1
ATOM 714 C CA . PRO A 1 94 ? 5.443 -11.169 -12.976 1.00 88.94 94 PRO A CA 1
ATOM 715 C C . PRO A 1 94 ? 4.441 -12.144 -13.605 1.00 88.94 94 PRO A C 1
ATOM 717 O O . PRO A 1 94 ? 3.897 -13.040 -12.947 1.00 88.94 94 PRO A O 1
ATOM 720 N N . GLY A 1 95 ? 4.269 -12.014 -14.915 1.00 88.75 95 GLY A N 1
ATOM 721 C CA . GLY A 1 95 ? 3.461 -12.878 -15.761 1.00 88.75 95 GLY A CA 1
ATOM 722 C C . GLY A 1 95 ? 2.339 -12.146 -16.494 1.00 88.75 95 GLY A C 1
ATOM 723 O O . GLY A 1 95 ? 2.279 -10.920 -16.562 1.00 88.75 95 GLY A O 1
ATOM 724 N N . GLU A 1 96 ? 1.426 -12.929 -17.075 1.00 91.06 96 GLU A N 1
ATOM 725 C CA . GLU A 1 96 ? 0.290 -12.404 -17.841 1.00 91.06 96 GLU A CA 1
ATOM 726 C C . GLU A 1 96 ? -0.608 -11.479 -17.001 1.00 91.06 96 GLU A C 1
ATOM 728 O O . GLU A 1 96 ? -0.707 -11.669 -15.786 1.00 91.06 96 GLU A O 1
ATOM 733 N N . PRO A 1 97 ? -1.328 -10.522 -17.621 1.00 92.81 97 PRO A N 1
ATOM 734 C CA . PRO A 1 97 ? -2.210 -9.617 -16.897 1.00 92.81 97 PRO A CA 1
ATOM 735 C C . PRO A 1 97 ? -3.214 -10.346 -15.998 1.00 92.81 97 PRO A C 1
ATOM 737 O O . PRO A 1 97 ? -4.022 -11.154 -16.460 1.00 92.81 97 PRO A O 1
ATOM 740 N N . HIS A 1 98 ? -3.199 -10.039 -14.703 1.00 94.19 98 HIS A N 1
ATOM 741 C CA . HIS A 1 98 ? -4.012 -10.739 -13.714 1.00 94.19 98 HIS A CA 1
ATOM 742 C C . HIS A 1 98 ? -4.331 -9.866 -12.497 1.00 94.19 98 HIS A C 1
ATOM 744 O O . HIS A 1 98 ? -3.800 -8.777 -12.296 1.00 94.19 98 HIS A O 1
ATOM 750 N N . THR A 1 99 ? -5.264 -10.335 -11.669 1.00 95.19 99 THR A N 1
ATOM 751 C CA . THR A 1 99 ? -5.611 -9.689 -10.398 1.00 95.19 99 THR A CA 1
ATOM 752 C C . THR A 1 99 ? -5.219 -10.590 -9.241 1.00 95.19 99 THR A C 1
ATOM 754 O O . THR A 1 99 ? -5.529 -11.783 -9.261 1.00 95.19 99 THR A O 1
ATOM 757 N N . ARG A 1 100 ? -4.620 -10.025 -8.189 1.00 95.81 100 ARG A N 1
ATOM 758 C CA . ARG A 1 100 ? -4.257 -10.780 -6.983 1.00 95.81 100 ARG A CA 1
ATOM 759 C C . ARG A 1 100 ? -4.554 -10.008 -5.705 1.00 95.81 100 ARG A C 1
ATOM 761 O O . ARG A 1 100 ? -4.437 -8.789 -5.647 1.00 95.81 100 ARG A O 1
ATOM 768 N N . LEU A 1 101 ? -4.912 -10.742 -4.652 1.00 96.88 101 LEU A N 1
ATOM 769 C CA . LEU A 1 101 ? -4.919 -10.219 -3.286 1.00 96.88 101 LEU A CA 1
ATOM 770 C C . LEU A 1 101 ? -3.521 -10.355 -2.680 1.00 96.88 101 LEU A C 1
ATOM 772 O O . LEU A 1 101 ? -2.987 -11.461 -2.567 1.00 96.88 101 LEU A O 1
ATOM 776 N N . ARG A 1 102 ? -2.938 -9.232 -2.266 1.00 97.75 102 ARG A N 1
ATOM 777 C CA . ARG A 1 102 ? -1.579 -9.140 -1.726 1.00 97.75 102 ARG A CA 1
ATOM 778 C C . ARG A 1 102 ? -1.615 -8.691 -0.269 1.00 97.75 102 ARG A C 1
ATOM 780 O O . ARG A 1 102 ? -2.372 -7.797 0.091 1.00 97.75 102 ARG A O 1
ATOM 787 N N . ARG A 1 103 ? -0.780 -9.297 0.581 1.00 98.00 103 ARG A N 1
ATOM 788 C CA . ARG A 1 103 ? -0.630 -8.894 1.991 1.00 98.00 103 ARG A CA 1
ATOM 789 C C . ARG A 1 103 ? 0.185 -7.604 2.065 1.00 98.00 103 ARG A C 1
ATOM 791 O O . ARG A 1 103 ? 1.394 -7.653 1.860 1.00 98.00 103 ARG A O 1
ATOM 798 N N . ALA A 1 104 ? -0.475 -6.493 2.375 1.00 97.81 104 ALA A N 1
ATOM 799 C CA . ALA A 1 104 ? 0.106 -5.153 2.324 1.00 97.81 104 ALA A CA 1
ATOM 800 C C . ALA A 1 104 ? 0.590 -4.619 3.682 1.00 97.81 104 ALA A C 1
ATOM 802 O O . ALA A 1 104 ? 1.184 -3.552 3.751 1.00 97.81 104 ALA A O 1
ATOM 803 N N . GLY A 1 105 ? 0.388 -5.375 4.761 1.00 97.94 105 GLY A N 1
ATOM 804 C CA . GLY A 1 105 ? 0.922 -5.051 6.081 1.00 97.94 105 GLY A CA 1
ATOM 805 C C . GLY A 1 105 ? 0.032 -5.555 7.204 1.00 97.94 105 GLY A C 1
ATOM 806 O O . GLY A 1 105 ? -1.065 -6.069 6.965 1.00 97.94 105 GLY A O 1
ATOM 807 N N . VAL A 1 106 ? 0.547 -5.447 8.422 1.00 98.19 106 VAL A N 1
ATOM 808 C CA . VAL A 1 106 ? -0.230 -5.545 9.661 1.00 98.19 106 VAL A CA 1
ATOM 809 C C . VAL A 1 106 ? -0.078 -4.216 10.382 1.00 98.19 106 VAL A C 1
ATOM 811 O O . VAL A 1 106 ? 1.042 -3.719 10.461 1.00 98.19 106 VAL A O 1
ATOM 814 N N . PHE A 1 107 ? -1.180 -3.644 10.852 1.00 97.75 107 PHE A N 1
ATOM 815 C CA . PHE A 1 107 ? -1.218 -2.323 11.467 1.00 97.75 107 PHE A CA 1
ATOM 816 C C . PHE A 1 107 ? -2.005 -2.392 12.771 1.00 97.75 107 PHE A C 1
ATOM 818 O O . PHE A 1 107 ? -3.103 -2.945 12.787 1.00 97.75 107 PHE A O 1
ATOM 825 N N . GLU A 1 108 ? -1.456 -1.809 13.831 1.00 96.88 108 GLU A N 1
ATOM 826 C CA . GLU A 1 108 ? -2.179 -1.527 15.070 1.00 96.88 108 GLU A CA 1
ATOM 827 C C . GLU A 1 108 ? -3.020 -0.266 14.851 1.00 96.88 108 GLU A C 1
ATOM 829 O O . GLU A 1 108 ? -2.465 0.814 14.638 1.00 96.88 108 GLU A O 1
ATOM 834 N N . LEU A 1 109 ? -4.346 -0.392 14.849 1.00 96.50 109 LEU A N 1
ATOM 835 C CA . LEU A 1 109 ? -5.263 0.707 14.554 1.00 96.50 109 LEU A CA 1
ATOM 836 C C . LEU A 1 109 ? -6.126 1.031 15.770 1.00 96.50 109 LEU A C 1
ATOM 838 O O . LEU A 1 109 ? -6.727 0.154 16.386 1.00 96.50 109 LEU A O 1
ATOM 842 N N . SER A 1 110 ? -6.235 2.319 16.087 1.00 95.38 110 SER A N 1
ATOM 843 C CA . SER A 1 110 ? -7.179 2.810 17.089 1.00 95.38 110 SER A CA 1
ATOM 844 C C . SER A 1 110 ? -8.592 2.937 16.513 1.00 95.38 110 SER A C 1
ATOM 846 O O . SER A 1 110 ? -8.777 3.054 15.301 1.00 95.38 110 SER A O 1
ATOM 848 N N . ALA A 1 111 ? -9.608 2.962 17.378 1.00 94.94 111 ALA A N 1
ATOM 849 C CA . ALA A 1 111 ? -10.969 3.269 16.947 1.00 94.94 111 ALA A CA 1
ATOM 850 C C . ALA A 1 111 ? -11.042 4.677 16.335 1.00 94.94 111 ALA A C 1
ATOM 852 O O . ALA A 1 111 ? -10.454 5.630 16.854 1.00 94.94 111 ALA A O 1
ATOM 853 N N . GLY A 1 112 ? -11.795 4.815 15.246 1.00 95.94 112 GLY A N 1
ATOM 854 C CA . GLY A 1 112 ? -11.943 6.082 14.534 1.00 95.94 112 GLY A CA 1
ATOM 855 C C . GLY A 1 112 ? -11.927 5.940 13.018 1.00 95.94 112 GLY A C 1
ATOM 856 O O . GLY A 1 112 ? -12.004 4.840 12.476 1.00 95.94 112 GLY A O 1
ATOM 857 N N . THR A 1 113 ? -11.872 7.084 12.339 1.00 97.31 113 THR A N 1
ATOM 858 C CA . THR A 1 113 ? -11.797 7.161 10.877 1.00 97.31 113 THR A CA 1
ATOM 859 C C . THR A 1 113 ? -10.343 7.219 10.430 1.00 97.31 113 THR A C 1
ATOM 861 O O . THR A 1 113 ? -9.563 8.015 10.956 1.00 97.31 113 THR A O 1
ATOM 864 N N . HIS A 1 114 ? -10.023 6.420 9.417 1.00 98.06 114 HIS A N 1
ATOM 865 C CA . HIS A 1 114 ? -8.694 6.290 8.835 1.00 98.06 114 HIS A CA 1
ATOM 866 C C . HIS A 1 114 ? -8.747 6.408 7.311 1.00 98.06 114 HIS A C 1
ATOM 868 O O . HIS A 1 114 ? -9.798 6.214 6.691 1.00 98.06 114 HIS A O 1
ATOM 874 N N . ALA A 1 115 ? -7.596 6.691 6.714 1.00 97.62 115 ALA A N 1
ATOM 875 C CA . ALA A 1 115 ? -7.375 6.727 5.278 1.00 97.62 115 ALA A CA 1
ATOM 876 C C . ALA A 1 115 ? -6.168 5.860 4.905 1.00 97.62 115 ALA A C 1
ATOM 878 O O . ALA A 1 115 ? -5.192 5.802 5.652 1.00 97.62 115 ALA A O 1
ATOM 879 N N . ILE A 1 116 ? -6.244 5.187 3.758 1.00 98.06 116 ILE A N 1
ATOM 880 C CA . ILE A 1 116 ? -5.123 4.459 3.157 1.00 98.06 116 ILE A CA 1
ATOM 881 C C . ILE A 1 116 ? -4.534 5.334 2.059 1.00 98.06 116 ILE A C 1
ATOM 883 O O . ILE A 1 116 ? -5.230 5.665 1.100 1.00 98.06 116 ILE A O 1
ATOM 887 N N . ASP A 1 117 ? -3.251 5.642 2.181 1.00 96.62 117 ASP A N 1
ATOM 888 C CA . ASP A 1 117 ? -2.454 6.261 1.131 1.00 96.62 117 ASP A CA 1
ATOM 889 C C . ASP A 1 117 ? -1.676 5.162 0.401 1.00 96.62 117 ASP A C 1
ATOM 891 O O . ASP A 1 117 ? -1.066 4.284 1.024 1.00 96.62 117 ASP A O 1
ATOM 895 N N . VAL A 1 118 ? -1.708 5.192 -0.930 1.00 97.38 118 VAL A N 1
ATOM 896 C CA . VAL A 1 118 ? -0.975 4.247 -1.781 1.00 97.38 118 VAL A CA 1
ATOM 897 C C . VAL A 1 118 ? 0.241 4.955 -2.341 1.00 97.38 118 VAL A C 1
ATOM 899 O O . VAL A 1 118 ? 0.121 6.053 -2.878 1.00 97.38 118 VAL A O 1
ATOM 902 N N . TYR A 1 119 ? 1.400 4.305 -2.268 1.00 96.50 119 TYR A N 1
ATOM 903 C CA . TYR A 1 119 ? 2.642 4.841 -2.804 1.00 96.50 119 TYR A CA 1
ATOM 904 C C . TYR A 1 119 ? 3.282 3.894 -3.811 1.00 96.50 119 TYR A C 1
ATOM 906 O O . TYR A 1 119 ? 3.456 2.702 -3.544 1.00 96.50 119 TYR A O 1
ATOM 914 N N . HIS A 1 120 ? 3.717 4.445 -4.943 1.00 95.62 120 HIS A N 1
ATOM 915 C CA . HIS A 1 120 ? 4.589 3.745 -5.873 1.00 95.62 120 HIS A CA 1
ATOM 916 C C . HIS A 1 120 ? 5.957 3.552 -5.218 1.00 95.62 120 HIS A C 1
ATOM 918 O O . HIS A 1 120 ? 6.554 4.499 -4.697 1.00 95.62 120 HIS A O 1
ATOM 924 N N . TYR A 1 121 ? 6.498 2.338 -5.282 1.00 94.12 121 TYR A N 1
ATOM 925 C CA . TYR A 1 121 ? 7.769 2.022 -4.632 1.00 94.12 121 TYR A CA 1
AT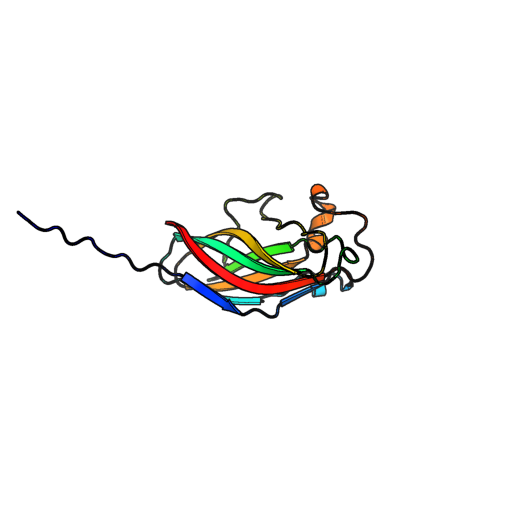OM 926 C C . TYR A 1 121 ? 8.954 2.849 -5.171 1.00 94.12 121 TYR A C 1
ATOM 928 O O . TYR A 1 121 ? 9.875 3.166 -4.417 1.00 94.12 121 TYR A O 1
ATOM 936 N N . ALA A 1 122 ? 8.885 3.289 -6.434 1.00 92.81 122 ALA A N 1
ATOM 937 C CA . ALA A 1 122 ? 9.852 4.205 -7.058 1.00 92.81 122 ALA A CA 1
ATOM 938 C C . ALA A 1 122 ? 10.227 5.420 -6.180 1.00 92.81 122 ALA A C 1
ATOM 940 O O . ALA A 1 122 ? 11.379 5.843 -6.203 1.00 92.81 122 ALA A O 1
ATOM 941 N N . LYS A 1 123 ? 9.307 5.924 -5.340 1.00 92.94 123 LYS A N 1
ATOM 942 C CA . LYS A 1 123 ? 9.548 7.049 -4.415 1.00 92.94 123 LYS A CA 1
ATOM 943 C C . LYS A 1 123 ? 10.700 6.817 -3.426 1.00 92.94 123 LYS A C 1
ATOM 945 O O . LYS A 1 123 ? 11.293 7.769 -2.924 1.00 92.94 123 LYS A O 1
ATOM 950 N N . ILE A 1 124 ? 10.980 5.556 -3.096 1.00 93.19 124 ILE A N 1
ATOM 951 C CA . ILE A 1 124 ? 11.985 5.1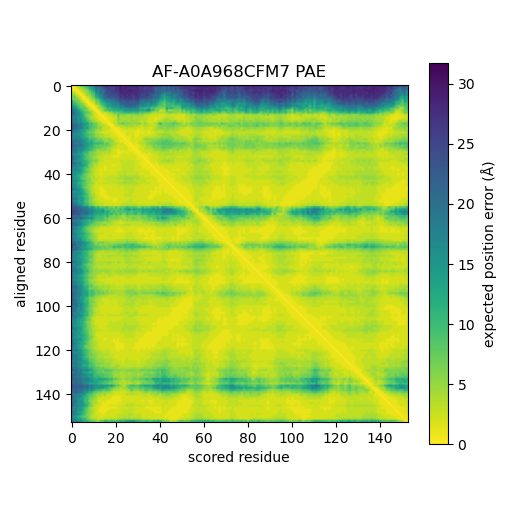50 -2.098 1.00 93.19 124 ILE A CA 1
ATOM 952 C C . ILE A 1 124 ? 12.948 4.082 -2.634 1.00 93.19 124 ILE A C 1
ATOM 954 O O . ILE A 1 124 ? 13.663 3.437 -1.860 1.00 93.19 124 ILE A O 1
ATOM 958 N N . ALA A 1 125 ? 12.946 3.860 -3.951 1.00 92.50 125 ALA A N 1
ATOM 959 C CA . ALA A 1 125 ? 13.755 2.833 -4.599 1.00 92.50 125 ALA A CA 1
ATOM 960 C C . ALA A 1 125 ? 15.262 3.101 -4.452 1.00 92.50 125 ALA A C 1
ATOM 962 O O . ALA A 1 125 ? 16.035 2.164 -4.256 1.00 92.50 125 ALA A O 1
ATOM 963 N N . ASP A 1 126 ? 15.663 4.374 -4.440 1.00 91.88 126 ASP A N 1
ATOM 964 C CA . ASP A 1 126 ? 17.037 4.836 -4.210 1.00 91.88 126 ASP A CA 1
ATOM 965 C C . ASP A 1 126 ? 17.627 4.329 -2.881 1.00 91.88 126 ASP A C 1
ATOM 967 O O . ASP A 1 126 ? 18.803 3.976 -2.794 1.00 91.88 126 ASP A O 1
ATOM 971 N N . ARG A 1 127 ? 16.789 4.247 -1.843 1.00 93.06 127 ARG A N 1
ATOM 972 C CA . ARG A 1 127 ? 17.170 3.828 -0.489 1.00 93.06 127 ARG A CA 1
ATOM 973 C C . ARG A 1 127 ? 17.086 2.322 -0.268 1.00 93.06 127 ARG A C 1
ATOM 975 O O . ARG A 1 127 ? 17.746 1.805 0.635 1.00 93.06 127 ARG A O 1
ATOM 982 N N . TYR A 1 128 ? 16.287 1.604 -1.058 1.00 92.00 128 TYR A N 1
ATOM 983 C CA . TYR A 1 128 ? 15.994 0.188 -0.816 1.00 92.00 128 TYR A CA 1
ATOM 984 C C . TYR A 1 128 ? 16.035 -0.701 -2.064 1.00 92.00 128 TYR A C 1
ATOM 986 O O . TYR A 1 128 ? 15.168 -1.564 -2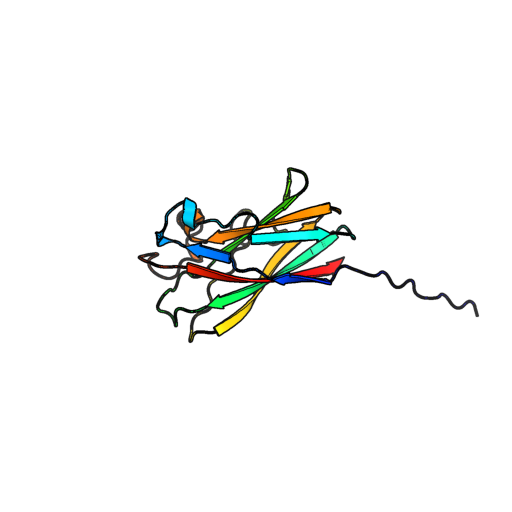.157 1.00 92.00 128 TYR A O 1
ATOM 994 N N . PRO A 1 129 ? 17.035 -0.617 -2.959 1.00 90.12 129 PRO A N 1
ATOM 995 C CA . PRO A 1 129 ? 16.961 -1.064 -4.362 1.00 90.12 129 PRO A CA 1
ATOM 996 C C . PRO A 1 129 ? 16.654 -2.554 -4.609 1.00 90.12 129 PRO A C 1
ATOM 998 O O . PRO A 1 129 ? 16.401 -2.955 -5.736 1.00 90.12 129 PRO A O 1
ATOM 1001 N N . ARG A 1 130 ? 16.638 -3.399 -3.573 1.00 86.62 130 ARG A N 1
ATOM 1002 C CA . ARG A 1 130 ? 16.372 -4.847 -3.660 1.00 86.62 130 ARG A CA 1
ATOM 1003 C C . ARG A 1 130 ? 14.984 -5.239 -4.194 1.00 86.62 130 ARG A C 1
ATOM 1005 O O . ARG A 1 130 ? 14.770 -6.424 -4.417 1.00 86.62 130 ARG A O 1
ATOM 1012 N N . PHE A 1 131 ? 14.040 -4.302 -4.298 1.00 83.38 131 PHE A N 1
ATOM 1013 C CA . PHE A 1 131 ? 12.704 -4.553 -4.862 1.00 83.38 131 PHE A CA 1
ATOM 1014 C C . PHE A 1 131 ? 12.527 -3.940 -6.256 1.00 83.38 131 PHE A C 1
ATOM 1016 O O . PHE A 1 131 ? 11.439 -4.022 -6.813 1.00 83.38 131 PHE A O 1
ATOM 1023 N N . VAL A 1 132 ? 13.577 -3.324 -6.804 1.00 85.75 132 VAL A N 1
ATOM 1024 C CA . VAL A 1 132 ? 13.598 -2.860 -8.189 1.00 85.75 132 VA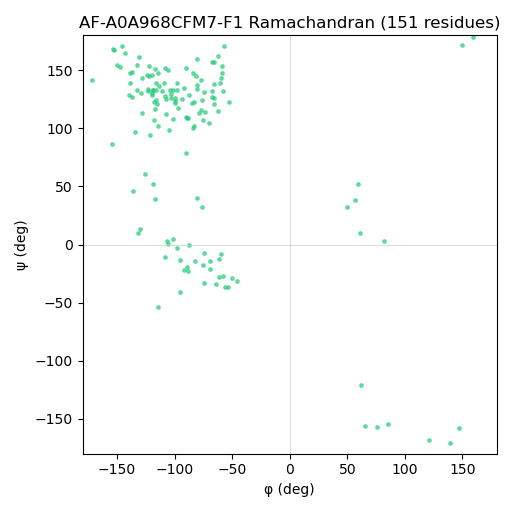L A CA 1
ATOM 1025 C C . VAL A 1 132 ? 13.903 -4.059 -9.086 1.00 85.75 132 VAL A C 1
ATOM 1027 O O . VAL A 1 132 ? 14.825 -4.829 -8.805 1.00 85.75 132 VAL A O 1
ATOM 1030 N N . ASN A 1 133 ? 13.144 -4.210 -10.162 1.00 84.44 133 ASN A N 1
ATOM 1031 C CA . ASN A 1 133 ? 13.368 -5.216 -11.187 1.00 84.44 133 ASN A CA 1
ATOM 1032 C C . ASN A 1 133 ? 13.731 -4.497 -12.494 1.00 84.44 133 ASN A C 1
ATOM 1034 O O . ASN A 1 133 ? 12.874 -3.926 -13.155 1.00 84.44 133 ASN A O 1
ATOM 1038 N N . GLY A 1 134 ? 15.018 -4.476 -12.844 1.00 82.81 134 GLY A N 1
ATOM 1039 C CA . GLY A 1 134 ? 15.503 -3.712 -14.000 1.00 82.81 134 GLY A CA 1
ATOM 1040 C C . GLY A 1 134 ? 15.581 -2.203 -13.750 1.00 82.81 134 GLY A C 1
ATOM 1041 O O . GLY A 1 134 ? 15.741 -1.762 -12.614 1.00 82.81 134 GLY A O 1
ATOM 1042 N N . GLU A 1 135 ? 15.541 -1.404 -14.813 1.00 83.56 135 GLU A N 1
ATOM 1043 C CA . GLU A 1 135 ? 15.450 0.054 -14.695 1.00 83.56 135 GLU A CA 1
ATOM 1044 C C . GLU A 1 135 ? 13.982 0.467 -14.514 1.00 83.56 135 GLU A C 1
ATOM 1046 O O . GLU A 1 135 ? 13.079 -0.189 -15.021 1.00 83.56 135 GLU A O 1
ATOM 1051 N N . ILE A 1 136 ? 13.736 1.543 -13.761 1.00 83.31 136 ILE A N 1
ATOM 1052 C CA . ILE A 1 136 ? 12.411 2.177 -13.706 1.00 83.31 136 ILE A CA 1
ATOM 1053 C C . ILE A 1 136 ? 12.396 3.235 -14.807 1.00 83.31 136 ILE A C 1
ATOM 1055 O O . ILE A 1 136 ? 12.629 4.419 -14.549 1.00 83.31 136 ILE A O 1
ATOM 1059 N N . ASP A 1 137 ? 12.194 2.799 -16.046 1.00 76.62 137 ASP A N 1
ATOM 1060 C CA . ASP A 1 137 ? 12.149 3.658 -17.219 1.00 76.62 137 ASP A CA 1
ATOM 1061 C C . ASP A 1 137 ? 10.770 3.597 -17.898 1.00 76.62 137 ASP A C 1
ATOM 1063 O O . ASP A 1 137 ? 10.237 2.561 -18.276 1.00 76.62 137 ASP A O 1
ATOM 1067 N N . GLY A 1 138 ? 10.127 4.756 -18.039 1.00 79.88 138 GLY A N 1
ATOM 1068 C CA . GLY A 1 138 ? 8.815 4.843 -18.680 1.00 79.88 138 GLY A CA 1
ATOM 1069 C C . GLY A 1 138 ? 7.629 4.584 -17.746 1.00 79.88 138 GLY A C 1
ATOM 1070 O O . GLY A 1 138 ? 7.670 4.891 -16.558 1.00 79.88 138 GLY A O 1
ATOM 1071 N N . ALA A 1 139 ? 6.512 4.141 -18.333 1.00 83.94 139 ALA A N 1
ATOM 1072 C CA . ALA A 1 139 ? 5.156 4.256 -17.785 1.00 83.94 139 ALA A CA 1
ATOM 1073 C C . ALA A 1 139 ? 4.784 3.204 -16.721 1.00 83.94 139 ALA A C 1
ATOM 1075 O O . ALA A 1 139 ? 3.650 2.733 -16.722 1.00 83.94 139 ALA A O 1
ATOM 1076 N N . GLU A 1 140 ? 5.711 2.876 -15.822 1.00 87.56 140 GLU A N 1
ATOM 1077 C CA . GLU A 1 140 ? 5.516 1.969 -14.684 1.00 87.56 140 GLU A CA 1
ATOM 1078 C C . GLU A 1 140 ? 4.386 2.466 -13.770 1.00 87.56 140 GLU A C 1
ATOM 1080 O O . GLU A 1 140 ? 4.300 3.658 -13.434 1.00 87.56 140 GLU A O 1
ATOM 1085 N N . SER A 1 141 ? 3.476 1.566 -13.405 1.00 91.06 141 SER A N 1
ATOM 1086 C CA . SER A 1 141 ? 2.272 1.911 -12.662 1.00 91.06 141 SER A CA 1
ATOM 1087 C C . SER A 1 141 ? 1.796 0.784 -11.763 1.00 91.06 141 SER A C 1
ATOM 1089 O O . SER A 1 141 ? 2.012 -0.382 -12.044 1.00 91.06 141 SER A O 1
ATOM 1091 N N . VAL A 1 142 ? 1.084 1.139 -10.697 1.00 93.00 142 VAL A N 1
ATOM 1092 C CA . VAL A 1 142 ? 0.363 0.174 -9.863 1.00 93.00 142 VAL A CA 1
ATOM 1093 C C . VAL A 1 142 ? -1.097 0.572 -9.835 1.00 93.00 142 VAL A C 1
ATOM 1095 O O . VAL A 1 142 ? -1.409 1.742 -9.600 1.00 93.00 142 VAL A O 1
ATOM 1098 N N . LYS A 1 143 ? -1.998 -0.391 -10.054 1.00 95.25 143 LYS A N 1
ATOM 1099 C CA . LYS A 1 143 ? -3.445 -0.184 -9.938 1.00 95.25 143 LYS A CA 1
ATOM 1100 C C . LYS A 1 143 ? -4.042 -1.015 -8.807 1.00 95.25 143 LYS A C 1
ATOM 1102 O O . LYS A 1 143 ? -4.005 -2.246 -8.820 1.00 95.25 143 LYS A O 1
ATOM 1107 N N . ILE A 1 144 ? -4.658 -0.324 -7.851 1.00 97.00 144 ILE A N 1
ATOM 1108 C CA . ILE A 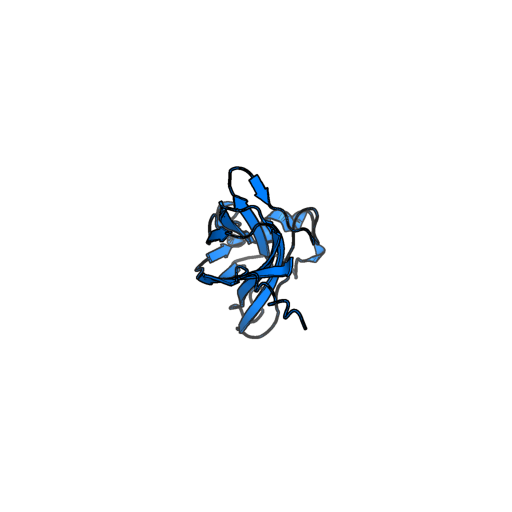1 144 ? -5.362 -0.924 -6.719 1.00 97.00 144 ILE A CA 1
ATOM 1109 C C . ILE A 1 144 ? -6.868 -0.859 -6.970 1.00 97.00 144 ILE A C 1
ATOM 1111 O O . ILE A 1 144 ? -7.424 0.205 -7.232 1.00 97.00 144 ILE A O 1
ATOM 1115 N N . LEU A 1 145 ? -7.521 -2.017 -6.878 1.00 96.94 145 LEU A N 1
ATOM 1116 C CA . LEU A 1 145 ? -8.963 -2.201 -7.073 1.00 96.94 145 LEU A CA 1
ATOM 1117 C C . LEU A 1 145 ? -9.757 -2.185 -5.757 1.00 96.94 145 LEU A C 1
ATOM 1119 O O . LEU A 1 145 ? -10.988 -2.183 -5.758 1.00 96.94 145 LEU A O 1
ATOM 1123 N N . GLY A 1 146 ? -9.071 -2.281 -4.621 1.00 97.1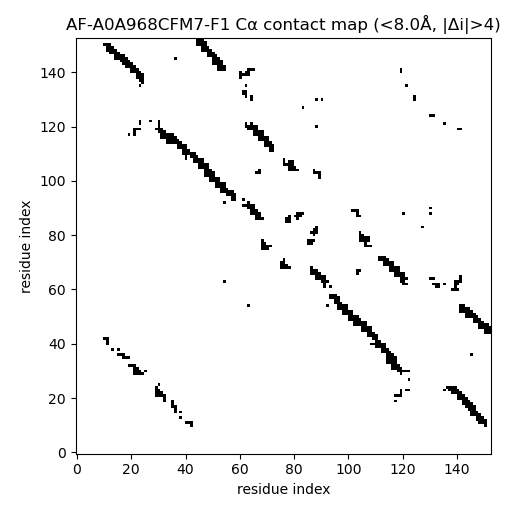9 146 GLY A N 1
ATOM 1124 C CA . GLY A 1 146 ? -9.710 -2.295 -3.313 1.00 97.19 146 GLY A CA 1
ATOM 1125 C C . GLY A 1 146 ? -8.850 -2.893 -2.217 1.00 97.19 146 GLY A C 1
ATOM 1126 O O . GLY A 1 146 ? -7.743 -3.382 -2.457 1.00 97.19 146 GLY A O 1
ATOM 1127 N N . PHE A 1 147 ? -9.403 -2.891 -1.012 1.00 98.12 147 PHE A N 1
ATOM 1128 C CA . PHE A 1 147 ? -8.756 -3.390 0.189 1.00 98.12 147 PHE A CA 1
ATOM 1129 C C . PHE A 1 147 ? -9.694 -4.293 0.984 1.00 98.12 147 PHE A C 1
ATOM 1131 O O . PHE A 1 147 ? -10.916 -4.160 0.923 1.00 98.12 147 PHE A O 1
ATOM 1138 N N . ARG A 1 148 ? -9.109 -5.198 1.763 1.00 97.62 148 ARG A N 1
ATOM 1139 C CA . ARG A 1 148 ? -9.794 -5.897 2.847 1.00 97.62 148 ARG A CA 1
ATOM 1140 C C . ARG A 1 148 ? -8.966 -5.787 4.114 1.00 97.62 148 ARG A C 1
ATOM 1142 O O . ARG A 1 148 ? -7.771 -6.082 4.076 1.00 97.62 148 ARG A O 1
ATOM 1149 N N . LEU A 1 149 ? -9.590 -5.389 5.213 1.00 97.69 149 LEU A N 1
ATOM 1150 C CA . LEU A 1 149 ? -8.968 -5.362 6.528 1.00 97.69 149 LEU A CA 1
ATOM 1151 C C . LEU A 1 149 ? -9.553 -6.499 7.352 1.00 97.69 149 LEU A C 1
ATOM 1153 O O . LEU A 1 149 ? -10.768 -6.617 7.476 1.00 97.69 149 LEU A O 1
ATOM 1157 N N . VAL A 1 150 ? -8.668 -7.338 7.879 1.00 95.94 150 VAL A N 1
ATOM 1158 C CA . VAL A 1 150 ? -9.030 -8.503 8.686 1.00 95.94 150 VAL A CA 1
ATOM 1159 C C . VAL A 1 150 ? -8.463 -8.303 10.082 1.00 95.94 150 VAL A C 1
ATOM 1161 O O . VAL A 1 150 ? -7.236 -8.246 10.221 1.00 95.94 150 VAL A O 1
ATOM 1164 N N . TYR A 1 151 ? -9.339 -8.200 11.081 1.00 95.50 151 TYR A N 1
ATOM 1165 C CA . TYR A 1 151 ? -8.948 -8.156 12.490 1.00 95.50 151 TYR A CA 1
ATOM 1166 C C . TYR A 1 151 ? -8.181 -9.424 12.896 1.00 95.50 151 TYR A C 1
ATOM 1168 O O . TYR A 1 151 ? -8.470 -10.521 12.404 1.00 95.50 151 TYR A O 1
ATOM 1176 N N . LEU A 1 152 ? -7.177 -9.268 13.756 1.00 93.94 152 LEU A N 1
ATOM 1177 C CA . LEU A 1 152 ? -6.328 -10.354 14.239 1.00 93.94 152 LEU A CA 1
ATOM 1178 C C . LEU A 1 152 ? -6.506 -10.590 15.742 1.00 93.94 152 LEU A C 1
ATOM 1180 O O . LEU A 1 152 ? -6.766 -11.734 16.112 1.00 93.94 152 LEU A O 1
ATOM 1184 N N . ASP A 1 153 ? -6.347 -9.547 16.560 1.00 89.75 153 ASP A N 1
ATOM 1185 C CA . ASP A 1 153 ? -6.468 -9.513 18.028 1.00 89.75 153 ASP A CA 1
ATOM 1186 C C . ASP A 1 153 ? -6.169 -8.099 18.565 1.00 89.75 153 ASP A C 1
ATOM 1188 O O . ASP A 1 153 ? -5.672 -7.250 17.785 1.00 89.75 153 ASP A O 1
#

Solvent-accessible surface area (backbone atoms only — not comparable to full-atom values): 8502 Å² total; per-residue (Å²): 134,86,82,79,76,78,83,80,81,85,72,64,74,47,78,42,75,26,88,35,66,19,24,58,64,59,46,81,76,20,23,46,33,78,56,43,36,73,53,73,39,82,68,57,36,32,28,40,36,31,37,33,34,47,47,75,51,50,61,75,42,56,52,41,20,29,33,59,45,36,37,39,93,94,42,77,46,58,37,80,65,41,77,52,84,70,34,22,69,33,67,52,74,86,48,71,62,46,74,48,80,40,79,44,37,35,34,72,40,67,58,45,59,36,28,37,29,43,31,28,38,70,78,51,34,91,82,50,53,88,69,60,48,81,76,95,74,60,83,28,48,40,37,37,55,21,41,38,38,39,64,76,94

Mean predicted aligned error: 5.43 Å

Sequence (153 aa):
IEVLEAEVTTVDDIVLSAESSVRADKGESGYVDHSAATFRIETPGRYRVLAKVWYNSGDSQVNESFYLEISGSGSVFLPENPNAGNHKIVADDPGEPHTRLRRAGVFELSAGTHAIDVYHYAKIADRYPRFVNGEIDGAESVKILGFRLVYLD

Nearest PDB structures (foldseek):
  2df7-assembly1_A  TM=4.019E-01  e=2.222E-02  Infectious bursal disease virus
  2df7-assembly1_K  TM=4.058E-01  e=3.841E-02  Infectious bursal disease v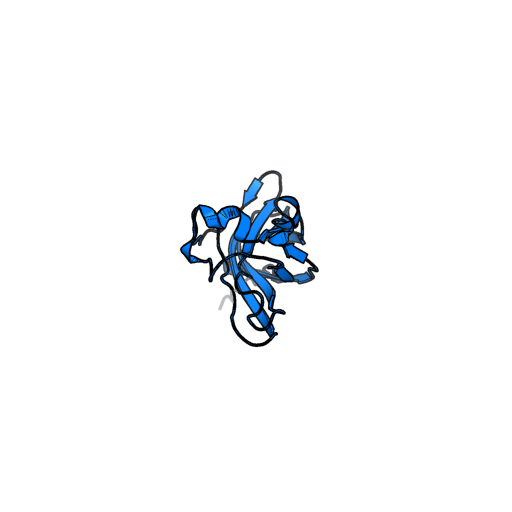irus
  2df7-assembly1_Q  TM=4.080E-01  e=4.780E-02  Infectious bursal disease virus
  1sg3-assembly1_A  TM=4.664E-01  e=4.265E-01  Saccharomyces cerevisiae
  1o59-assembly1_A  TM=4.168E-01  e=7.371E-01  Saccharomyces cerevisiae

pLDDT: mean 90.44, std 9.72, range [53.41, 98.19]